Protein AF-A0A1V2M320-F1 (afdb_monomer_lite)

Structure (mmCIF, N/CA/C/O backbone):
data_AF-A0A1V2M320-F1
#
_entry.id   AF-A0A1V2M320-F1
#
loop_
_atom_site.group_PDB
_atom_site.id
_atom_site.type_symbol
_atom_site.label_atom_id
_atom_site.label_alt_id
_atom_site.label_comp_id
_atom_site.label_asym_id
_atom_site.label_entity_id
_atom_site.label_seq_id
_atom_site.pdbx_PDB_ins_code
_atom_site.Cartn_x
_atom_site.Cartn_y
_atom_site.Cartn_z
_atom_site.occupancy
_atom_site.B_iso_or_equiv
_atom_site.auth_seq_id
_atom_site.auth_comp_id
_atom_site.auth_asym_id
_atom_site.auth_atom_id
_atom_site.pdbx_PDB_model_num
ATOM 1 N N . MET A 1 1 ? 10.502 -2.985 -3.417 1.00 68.75 1 MET A N 1
ATOM 2 C CA . MET A 1 1 ? 9.537 -1.967 -3.885 1.00 68.75 1 MET A CA 1
ATOM 3 C C . MET A 1 1 ? 8.087 -2.391 -3.710 1.00 68.75 1 MET A C 1
ATOM 5 O O . MET A 1 1 ? 7.443 -1.852 -2.821 1.00 68.75 1 MET A O 1
ATOM 9 N N . ALA A 1 2 ? 7.581 -3.374 -4.470 1.00 74.75 2 ALA A N 1
ATOM 10 C CA . ALA A 1 2 ? 6.164 -3.773 -4.453 1.00 74.75 2 ALA A CA 1
ATOM 11 C C . ALA A 1 2 ? 5.601 -4.056 -3.043 1.00 74.75 2 ALA A C 1
ATOM 13 O O . ALA A 1 2 ? 4.489 -3.636 -2.728 1.00 74.75 2 ALA A O 1
ATOM 14 N N . GLY A 1 3 ? 6.381 -4.698 -2.166 1.00 77.81 3 GLY A N 1
ATOM 15 C CA . GLY A 1 3 ? 5.982 -4.936 -0.772 1.00 77.81 3 GLY A CA 1
ATOM 16 C C . GLY A 1 3 ? 5.951 -3.680 0.114 1.00 77.81 3 GLY A C 1
ATOM 17 O O . GLY A 1 3 ? 5.073 -3.543 0.966 1.00 77.81 3 GLY A O 1
ATOM 18 N N . CYS A 1 4 ? 6.859 -2.724 -0.113 1.00 79.94 4 CYS A N 1
ATOM 19 C CA . CYS A 1 4 ? 6.878 -1.444 0.603 1.00 79.94 4 CYS A CA 1
ATOM 20 C C . CYS A 1 4 ? 5.707 -0.555 0.162 1.00 79.94 4 CYS A C 1
ATOM 22 O O . CYS A 1 4 ? 5.000 -0.010 1.005 1.00 79.94 4 CYS A O 1
ATOM 24 N N . CYS A 1 5 ? 5.437 -0.477 -1.148 1.00 80.25 5 CYS A N 1
ATOM 25 C CA . CYS A 1 5 ? 4.249 0.195 -1.683 1.00 80.25 5 CYS A CA 1
ATOM 26 C C . CYS A 1 5 ? 2.963 -0.433 -1.131 1.00 80.25 5 CYS A C 1
ATOM 28 O O . CYS A 1 5 ? 2.068 0.285 -0.688 1.00 80.25 5 CYS A O 1
ATOM 30 N N . ALA A 1 6 ? 2.905 -1.768 -1.067 1.00 84.12 6 ALA A N 1
ATOM 31 C CA . ALA A 1 6 ? 1.756 -2.477 -0.524 1.00 84.12 6 ALA A CA 1
ATOM 32 C C . ALA A 1 6 ? 1.497 -2.167 0.953 1.00 84.12 6 ALA A C 1
ATOM 34 O O . ALA A 1 6 ? 0.344 -2.010 1.346 1.00 84.12 6 ALA A O 1
ATOM 35 N N . HIS A 1 7 ? 2.548 -2.017 1.762 1.00 84.88 7 HIS A N 1
ATOM 36 C CA . HIS A 1 7 ? 2.395 -1.600 3.152 1.00 84.88 7 HIS A CA 1
ATOM 37 C C . HIS A 1 7 ? 1.849 -0.178 3.274 1.00 84.88 7 HIS A C 1
ATOM 39 O O . HIS A 1 7 ? 0.895 0.049 4.016 1.00 84.88 7 HIS A O 1
ATOM 45 N N . MET A 1 8 ? 2.424 0.774 2.539 1.00 85.00 8 MET A N 1
ATOM 46 C CA . MET A 1 8 ? 2.023 2.180 2.617 1.00 85.00 8 MET A CA 1
ATOM 47 C C . MET A 1 8 ? 0.590 2.397 2.135 1.00 85.00 8 MET A C 1
ATOM 49 O O . MET A 1 8 ? -0.229 2.974 2.851 1.00 85.00 8 MET A O 1
ATOM 53 N N . VAL A 1 9 ? 0.256 1.863 0.958 1.00 85.94 9 VAL A N 1
ATOM 54 C CA . VAL A 1 9 ? -1.103 1.928 0.411 1.00 85.94 9 VAL A CA 1
ATOM 55 C C . VAL A 1 9 ? -2.068 1.102 1.255 1.00 85.94 9 VAL A C 1
ATOM 57 O O . VAL A 1 9 ? -3.205 1.520 1.478 1.00 85.94 9 VAL A O 1
ATOM 60 N N . GLY A 1 10 ? -1.616 -0.025 1.806 1.00 85.62 10 GLY A N 1
ATOM 61 C CA . GLY A 1 10 ? -2.399 -0.845 2.719 1.00 85.62 10 GLY A CA 1
ATOM 62 C C . GLY A 1 10 ? -2.823 -0.082 3.974 1.00 85.62 10 GLY A C 1
ATOM 63 O O . GLY A 1 10 ? -4.005 -0.075 4.314 1.00 85.62 10 GLY A O 1
ATOM 64 N N . PHE A 1 11 ? -1.900 0.633 4.619 1.00 85.31 11 PHE A N 1
ATOM 65 C CA . PHE A 1 11 ? -2.219 1.499 5.757 1.00 85.31 11 PHE A CA 1
ATOM 66 C C . PHE A 1 11 ? -3.120 2.677 5.361 1.00 85.31 11 PHE A C 1
ATOM 68 O O . PHE A 1 11 ? -4.136 2.923 6.018 1.00 85.31 11 PHE A O 1
ATOM 75 N N . ALA A 1 12 ? -2.803 3.354 4.254 1.00 84.88 12 ALA A N 1
ATOM 76 C CA . ALA A 1 12 ? -3.563 4.499 3.754 1.00 84.88 12 ALA A CA 1
ATOM 77 C C . ALA A 1 12 ? -5.036 4.152 3.473 1.00 84.88 12 ALA A C 1
ATOM 79 O O . ALA A 1 12 ? -5.944 4.913 3.804 1.00 84.88 12 ALA A O 1
ATOM 80 N N . THR A 1 13 ? -5.283 2.973 2.906 1.00 85.88 13 THR A N 1
ATOM 81 C CA . THR A 1 13 ? -6.629 2.488 2.570 1.00 85.88 13 THR A CA 1
ATOM 82 C C . THR A 1 13 ? -7.382 1.964 3.789 1.00 85.88 13 THR A C 1
ATOM 84 O O . THR A 1 13 ? -8.543 2.322 3.983 1.00 85.88 13 THR A O 1
ATOM 87 N N . CYS A 1 14 ? -6.725 1.204 4.673 1.00 85.31 14 CYS A N 1
ATOM 88 C CA . CYS A 1 14 ? -7.329 0.741 5.928 1.00 85.31 14 CYS A CA 1
ATOM 89 C C . CYS A 1 14 ? -7.748 1.903 6.841 1.00 85.31 14 CYS A C 1
ATOM 91 O O . CYS A 1 14 ? -8.769 1.820 7.534 1.00 85.31 14 CYS A O 1
ATOM 93 N N . SER A 1 15 ? -6.973 2.990 6.830 1.00 84.31 15 SER A N 1
ATOM 94 C CA . SER A 1 15 ? -7.213 4.177 7.650 1.00 84.31 15 SER A CA 1
ATOM 95 C C . SER A 1 15 ? -8.142 5.212 6.996 1.00 84.31 15 SER A C 1
ATOM 97 O O . SER A 1 15 ? -8.552 6.166 7.663 1.00 84.31 15 SER A O 1
ATOM 99 N N . TYR A 1 16 ? -8.546 5.016 5.732 1.00 84.25 16 TYR A N 1
ATOM 100 C CA . TYR A 1 16 ? -9.392 5.954 4.980 1.00 84.25 16 TYR A CA 1
ATOM 101 C C . TYR A 1 16 ? -10.738 6.234 5.662 1.00 84.25 16 TYR A C 1
ATOM 103 O O . TYR A 1 16 ? -11.197 7.373 5.681 1.00 84.25 16 TYR A O 1
ATOM 111 N N . ARG A 1 17 ? -11.366 5.230 6.290 1.00 75.69 17 ARG A N 1
ATOM 112 C CA . ARG A 1 17 ? -12.634 5.433 7.023 1.00 75.69 17 ARG A CA 1
ATOM 113 C C . ARG A 1 17 ? -12.509 6.391 8.209 1.00 75.69 17 ARG A C 1
ATOM 115 O O . ARG A 1 17 ? -13.502 6.996 8.597 1.00 75.69 17 ARG A O 1
ATOM 122 N N . GLU A 1 18 ? -11.319 6.513 8.785 1.00 81.75 18 GLU A N 1
ATOM 123 C CA . GLU A 1 18 ? -11.094 7.233 10.042 1.00 81.75 18 GLU A CA 1
ATOM 124 C C . GLU A 1 18 ? -10.427 8.589 9.804 1.00 81.75 18 GLU A C 1
ATOM 126 O O . GLU A 1 18 ? -10.803 9.577 10.427 1.00 81.75 18 GLU A O 1
ATOM 131 N N . ASN A 1 19 ? -9.510 8.655 8.838 1.00 81.25 19 ASN A N 1
ATOM 132 C CA . ASN A 1 19 ? -8.726 9.852 8.525 1.00 81.25 19 ASN A CA 1
ATOM 133 C C . ASN A 1 19 ? -9.087 10.487 7.170 1.00 81.25 19 ASN A C 1
ATOM 135 O O . ASN A 1 19 ? -8.507 11.507 6.791 1.00 81.25 19 ASN A O 1
ATOM 139 N N . LYS A 1 20 ? -10.045 9.897 6.437 1.00 83.31 20 LYS A N 1
ATOM 140 C CA . LYS A 1 20 ? -10.536 10.353 5.125 1.00 83.31 20 LYS A CA 1
ATOM 141 C C . LYS A 1 20 ? -9.385 10.563 4.127 1.00 83.31 20 LYS A C 1
ATOM 143 O O . LYS A 1 20 ? -8.357 9.889 4.191 1.00 83.31 20 LYS A O 1
ATOM 148 N N . LEU A 1 21 ? -9.559 11.494 3.186 1.00 77.25 21 LEU A N 1
ATOM 149 C CA . LEU A 1 21 ? -8.531 11.864 2.208 1.00 77.25 21 LEU A CA 1
ATOM 150 C C . LEU A 1 21 ? -7.225 12.342 2.860 1.00 77.25 21 LEU A C 1
ATOM 152 O O . LEU A 1 21 ? -6.162 12.076 2.308 1.00 77.25 21 LEU A O 1
ATOM 156 N N . GLY A 1 22 ? -7.294 12.983 4.033 1.00 76.31 22 GLY A N 1
ATOM 157 C CA . GLY A 1 22 ? -6.110 13.455 4.754 1.00 76.31 22 GLY A CA 1
ATOM 158 C C . GLY A 1 22 ? -5.163 12.309 5.102 1.00 76.31 22 GLY A C 1
ATOM 159 O O . GLY A 1 22 ? -4.011 12.312 4.687 1.00 76.31 22 GLY A O 1
ATOM 160 N N . GLY A 1 23 ? -5.664 11.263 5.765 1.00 78.25 23 GLY A N 1
ATOM 161 C CA . GLY A 1 23 ? -4.835 10.099 6.098 1.00 78.25 23 GLY A CA 1
ATOM 162 C C . GLY A 1 23 ? -4.364 9.304 4.883 1.00 78.25 23 GLY A C 1
ATOM 163 O O . GLY A 1 23 ? -3.263 8.759 4.917 1.00 78.25 23 GLY A O 1
ATOM 164 N N . LEU A 1 24 ? -5.153 9.274 3.803 1.00 81.38 24 LEU A N 1
ATOM 165 C CA . LEU A 1 24 ? -4.777 8.572 2.576 1.00 81.38 24 LEU A CA 1
ATOM 166 C C . LEU A 1 24 ? -3.583 9.239 1.886 1.00 81.38 24 LEU A C 1
ATOM 168 O O . LEU A 1 24 ? -2.640 8.553 1.501 1.00 81.38 24 LEU A O 1
ATOM 172 N N . VAL A 1 25 ? -3.582 10.571 1.790 1.00 80.56 25 VAL A N 1
ATOM 173 C CA . VAL A 1 25 ? -2.453 11.327 1.229 1.00 80.56 25 VAL A CA 1
ATOM 174 C C . VAL A 1 25 ? -1.252 11.288 2.179 1.00 80.56 25 VAL A C 1
ATOM 176 O O . VAL A 1 25 ? -0.137 11.003 1.743 1.00 80.56 25 VAL A O 1
ATOM 179 N N . SER A 1 26 ? -1.463 11.482 3.484 1.00 81.75 26 SER A N 1
ATOM 180 C CA . SER A 1 26 ? -0.376 11.502 4.471 1.00 81.75 26 SER A CA 1
ATOM 181 C C . SER A 1 26 ? 0.332 10.155 4.636 1.00 81.75 26 SER A C 1
ATOM 183 O O . SER A 1 26 ? 1.543 10.134 4.820 1.00 81.75 26 SER A O 1
ATOM 185 N N . GLN A 1 27 ? -0.376 9.027 4.557 1.00 82.94 27 GLN A N 1
ATOM 186 C CA . GLN A 1 27 ? 0.244 7.699 4.678 1.00 82.94 27 GLN A CA 1
ATOM 187 C C . GLN A 1 27 ? 0.666 7.122 3.328 1.00 82.94 27 GLN A C 1
ATOM 189 O O . GLN A 1 27 ? 1.674 6.425 3.256 1.00 82.94 27 GLN A O 1
ATOM 194 N N . GLY A 1 28 ? -0.100 7.399 2.269 1.00 78.81 28 GLY A N 1
ATOM 195 C CA . GLY A 1 28 ? 0.171 6.892 0.928 1.00 78.81 28 GLY A CA 1
ATOM 196 C C . GLY A 1 28 ? 1.333 7.617 0.254 1.00 78.81 28 GLY A C 1
ATOM 197 O O . GLY A 1 28 ? 2.218 6.959 -0.282 1.00 78.81 28 GLY A O 1
ATOM 198 N N . ILE A 1 29 ? 1.357 8.953 0.305 1.00 82.00 29 ILE A N 1
ATOM 199 C CA . ILE A 1 29 ? 2.428 9.775 -0.289 1.00 82.00 29 ILE A CA 1
ATOM 200 C C . ILE A 1 29 ? 3.451 10.196 0.768 1.00 82.00 29 ILE A C 1
ATOM 202 O O . ILE A 1 29 ? 4.632 10.290 0.458 1.00 82.00 29 ILE A O 1
ATOM 206 N N . GLY A 1 30 ? 3.025 10.456 2.005 1.00 79.56 30 GLY A N 1
ATOM 207 C CA . GLY A 1 30 ? 3.936 10.868 3.075 1.00 79.56 30 GLY A CA 1
ATOM 208 C C . GLY A 1 30 ? 4.743 9.696 3.631 1.00 79.56 30 GLY A C 1
ATOM 209 O O . GLY A 1 30 ? 5.803 9.360 3.112 1.00 79.56 30 GLY A O 1
ATOM 210 N N . THR A 1 31 ? 4.271 9.089 4.720 1.00 80.88 31 THR A N 1
ATOM 211 C CA . THR A 1 31 ? 4.961 7.957 5.353 1.00 80.88 31 THR A CA 1
ATOM 212 C C . THR A 1 31 ? 4.011 7.049 6.128 1.00 80.88 31 THR A C 1
ATOM 214 O O . THR A 1 31 ? 3.119 7.507 6.846 1.00 80.88 31 THR A O 1
ATOM 217 N N . SER A 1 32 ? 4.239 5.735 6.054 1.00 77.44 32 SER A N 1
ATOM 218 C CA . SER A 1 32 ? 3.557 4.751 6.901 1.00 77.44 32 SER A CA 1
ATOM 219 C C . SER A 1 32 ? 4.017 4.803 8.359 1.00 77.44 32 SER A C 1
ATOM 221 O O . SER A 1 32 ? 3.353 4.228 9.220 1.00 77.44 32 SER A O 1
ATOM 223 N N . MET A 1 33 ? 5.107 5.523 8.666 1.00 79.81 33 MET A N 1
ATOM 224 C CA . MET A 1 33 ? 5.544 5.738 10.051 1.00 79.81 33 MET A CA 1
ATOM 225 C C . MET A 1 33 ? 4.473 6.419 10.910 1.00 79.81 33 MET A C 1
ATOM 227 O O . MET A 1 33 ? 4.440 6.194 12.116 1.00 79.81 33 MET A O 1
ATOM 231 N N . LEU A 1 34 ? 3.541 7.161 10.300 1.00 81.38 34 LEU A N 1
ATOM 232 C CA . LEU A 1 34 ? 2.405 7.771 10.999 1.00 81.38 34 LEU A CA 1
ATOM 233 C C . LEU A 1 34 ? 1.522 6.745 11.728 1.00 81.38 34 LEU A C 1
ATOM 235 O O . LEU A 1 34 ? 0.870 7.086 12.708 1.00 81.38 34 LEU A O 1
ATOM 239 N N . GLN A 1 35 ? 1.508 5.486 11.283 1.00 82.31 35 GLN A N 1
ATOM 240 C CA . GLN A 1 35 ? 0.727 4.416 11.911 1.00 82.31 35 GLN A CA 1
ATOM 241 C C . GLN A 1 35 ? 1.512 3.610 12.954 1.00 82.31 35 GLN A C 1
ATOM 243 O O . GLN A 1 35 ? 0.925 2.764 13.624 1.00 82.31 35 GLN A O 1
ATOM 248 N N . VAL A 1 36 ? 2.811 3.867 13.145 1.00 85.94 36 VAL A N 1
ATOM 249 C CA . VAL A 1 36 ? 3.640 3.138 14.124 1.00 85.94 36 VAL A CA 1
ATOM 250 C C . VAL A 1 36 ? 3.115 3.277 15.560 1.00 85.94 36 VAL A C 1
ATOM 252 O O . VAL A 1 36 ? 3.016 2.250 16.230 1.00 85.94 36 VAL A O 1
ATOM 255 N N . PRO A 1 37 ? 2.693 4.464 16.047 1.00 84.31 37 PRO A N 1
ATOM 256 C CA . PRO A 1 37 ? 2.117 4.589 17.389 1.00 84.31 37 PRO A CA 1
ATOM 257 C C . PRO A 1 37 ? 0.863 3.724 17.586 1.00 84.31 37 PRO A C 1
ATOM 259 O O . PRO A 1 37 ? 0.698 3.090 18.628 1.00 84.31 37 PRO A O 1
ATOM 262 N N . ASN A 1 38 ? 0.003 3.643 16.568 1.00 85.06 38 ASN A N 1
ATOM 263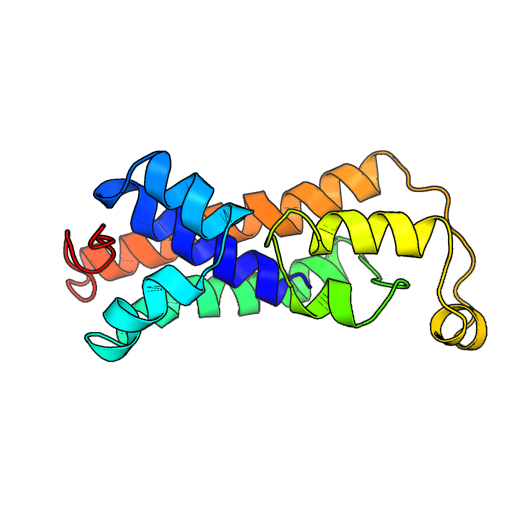 C CA . ASN A 1 38 ? -1.199 2.809 16.595 1.00 85.06 38 ASN A CA 1
ATOM 264 C C . ASN A 1 38 ? -0.853 1.318 16.526 1.00 85.06 38 ASN A C 1
ATOM 266 O O . ASN A 1 38 ? -1.455 0.504 17.224 1.00 85.06 38 ASN A O 1
ATOM 270 N N . LEU A 1 39 ? 0.168 0.963 15.745 1.00 85.88 39 LEU A N 1
ATOM 271 C CA . LEU A 1 39 ? 0.663 -0.403 15.626 1.00 85.88 39 LEU A CA 1
ATOM 272 C C . LEU A 1 39 ? 1.259 -0.923 16.937 1.00 85.88 39 LEU A C 1
ATOM 274 O O . LEU A 1 39 ? 1.017 -2.067 17.307 1.00 85.88 39 LEU A O 1
ATOM 278 N N . LEU A 1 40 ? 1.996 -0.076 17.659 1.00 86.44 40 LEU A N 1
ATOM 279 C CA . LEU A 1 40 ? 2.550 -0.408 18.972 1.00 86.44 40 LEU A CA 1
ATOM 280 C C . LEU A 1 40 ? 1.448 -0.620 20.016 1.00 86.44 40 LEU A C 1
ATOM 282 O O . LEU A 1 40 ? 1.552 -1.528 20.837 1.00 86.44 40 LEU A O 1
ATOM 286 N N . LYS A 1 41 ? 0.372 0.177 19.961 1.00 86.12 41 LYS A N 1
ATOM 287 C CA . LYS A 1 41 ? -0.814 -0.019 20.810 1.00 86.12 41 LYS A CA 1
ATOM 288 C C . LYS A 1 41 ? -1.562 -1.306 20.440 1.00 86.12 41 LYS A C 1
ATOM 290 O O . LYS A 1 41 ? -2.076 -1.993 21.321 1.00 86.12 41 LYS A O 1
ATOM 295 N N . LYS A 1 42 ? -1.647 -1.630 19.144 1.00 87.69 42 LYS A N 1
ATOM 296 C CA . LYS A 1 42 ? -2.415 -2.772 18.640 1.00 87.69 42 LYS A CA 1
ATOM 297 C C . LYS A 1 42 ? -1.741 -3.427 17.417 1.00 87.69 42 LYS A C 1
ATOM 299 O O . LYS A 1 42 ? -2.070 -3.099 16.275 1.00 87.69 42 LYS A O 1
ATOM 304 N N . PRO A 1 43 ? -0.867 -4.431 17.620 1.00 85.56 43 PRO A N 1
ATOM 305 C CA . PRO A 1 43 ? -0.051 -5.009 16.543 1.00 85.56 43 PRO A CA 1
ATOM 306 C C . PRO A 1 43 ? -0.871 -5.742 15.476 1.00 85.56 43 PRO A C 1
ATOM 308 O O . PRO A 1 43 ? -0.417 -5.916 14.347 1.00 85.56 43 PRO A O 1
ATOM 311 N N . ILE A 1 44 ? -2.115 -6.118 15.789 1.00 87.12 44 ILE A N 1
ATOM 312 C CA . ILE A 1 44 ? -3.014 -6.777 14.836 1.00 87.12 44 ILE A CA 1
ATOM 313 C C . ILE A 1 44 ? -3.335 -5.904 13.614 1.00 87.12 44 ILE A C 1
ATOM 315 O O . ILE A 1 44 ? -3.679 -6.426 12.557 1.00 87.12 44 ILE A O 1
ATOM 319 N N . LEU A 1 45 ? -3.169 -4.581 13.731 1.00 84.88 45 LEU A N 1
ATOM 320 C CA . LEU A 1 45 ? -3.351 -3.624 12.640 1.00 84.88 45 LEU A CA 1
ATOM 321 C C . LEU A 1 45 ? -2.313 -3.786 11.517 1.00 84.88 45 LEU A C 1
ATOM 323 O O . LEU A 1 45 ? -2.495 -3.229 10.433 1.00 84.88 45 LEU A O 1
ATOM 327 N N . TRP A 1 46 ? -1.240 -4.549 11.747 1.00 86.38 46 TRP A N 1
ATOM 328 C CA . TRP A 1 46 ? -0.225 -4.839 10.737 1.00 86.38 46 TRP A CA 1
ATOM 329 C C . TRP A 1 46 ? -0.645 -5.949 9.770 1.00 86.38 46 TRP A C 1
ATOM 331 O O . TRP A 1 46 ? -0.123 -6.039 8.662 1.00 86.38 46 TRP A O 1
ATOM 341 N N . LEU A 1 47 ? -1.610 -6.787 10.157 1.00 87.38 47 LEU A N 1
ATOM 342 C CA . LEU A 1 47 ? -1.980 -7.966 9.379 1.00 87.38 47 LEU A CA 1
ATOM 343 C C . LEU A 1 47 ? -2.503 -7.619 7.969 1.00 87.38 47 LEU A C 1
ATOM 345 O O . LEU A 1 47 ? -2.009 -8.220 7.014 1.00 87.38 47 LEU A O 1
ATOM 349 N N . PRO A 1 48 ? -3.421 -6.643 7.777 1.00 86.69 48 PRO A N 1
ATOM 350 C CA . PRO A 1 48 ? -3.893 -6.298 6.435 1.00 86.69 48 PRO A CA 1
ATOM 351 C C . PRO A 1 48 ? -2.781 -5.872 5.457 1.00 86.69 48 PRO A C 1
ATOM 353 O O . PRO A 1 48 ? -2.721 -6.440 4.364 1.00 86.69 48 PRO A O 1
ATOM 356 N N . PRO A 1 49 ? -1.874 -4.930 5.802 1.00 86.88 49 PRO A N 1
ATOM 357 C CA . PRO A 1 49 ? -0.793 -4.541 4.898 1.00 86.88 49 PRO A CA 1
ATOM 358 C C . PRO A 1 49 ? 0.263 -5.641 4.692 1.00 86.88 49 PRO A C 1
ATOM 360 O O . PRO A 1 49 ? 0.812 -5.738 3.595 1.00 86.88 49 PRO A O 1
ATOM 363 N N . VAL A 1 50 ? 0.507 -6.516 5.677 1.00 88.62 50 VAL A N 1
ATOM 364 C CA . VAL A 1 50 ? 1.401 -7.679 5.504 1.00 88.62 50 VAL A CA 1
ATOM 365 C C . VAL A 1 50 ? 0.833 -8.661 4.487 1.00 88.62 50 VAL A C 1
ATOM 367 O O . VAL A 1 50 ? 1.546 -9.084 3.578 1.00 88.62 50 VAL A O 1
ATOM 370 N N . VAL A 1 51 ? -0.456 -8.990 4.595 1.00 87.25 51 VAL A N 1
ATOM 371 C CA . VAL A 1 51 ? -1.132 -9.879 3.640 1.00 87.25 51 VAL A CA 1
ATOM 372 C C . VAL A 1 51 ? -1.142 -9.255 2.243 1.00 87.25 51 VAL A C 1
ATOM 374 O O . VAL A 1 51 ? -0.829 -9.936 1.266 1.00 87.25 51 VAL A O 1
ATOM 377 N N . ALA A 1 52 ? -1.401 -7.946 2.144 1.00 87.25 52 ALA A N 1
ATOM 378 C CA . ALA A 1 52 ? -1.299 -7.219 0.882 1.00 87.25 52 ALA A CA 1
ATOM 379 C C . ALA A 1 52 ? 0.113 -7.303 0.281 1.00 87.25 52 ALA A C 1
ATOM 381 O O . ALA A 1 52 ? 0.251 -7.587 -0.904 1.00 87.25 52 ALA A O 1
ATOM 382 N N . SER A 1 53 ? 1.167 -7.136 1.084 1.00 85.19 53 SER A N 1
ATOM 383 C CA . SER A 1 53 ? 2.558 -7.262 0.629 1.00 85.19 53 SER A CA 1
ATOM 384 C C . SER A 1 53 ? 2.914 -8.682 0.185 1.00 85.19 53 SER A C 1
ATOM 386 O O . SER A 1 53 ? 3.596 -8.851 -0.826 1.00 85.19 53 SER A O 1
ATOM 388 N N . ALA A 1 54 ? 2.455 -9.698 0.918 1.00 87.06 54 ALA A N 1
ATOM 389 C CA . ALA A 1 54 ? 2.716 -11.099 0.603 1.00 87.06 54 ALA A CA 1
ATOM 390 C C . ALA A 1 54 ? 2.079 -11.523 -0.728 1.00 87.06 54 ALA A C 1
ATOM 392 O O . ALA A 1 54 ? 2.666 -12.315 -1.457 1.00 87.06 54 ALA A O 1
ATOM 393 N N . ILE A 1 55 ? 0.912 -10.967 -1.065 1.00 85.00 55 ILE A N 1
ATOM 394 C CA . ILE A 1 55 ? 0.213 -11.226 -2.332 1.00 85.00 55 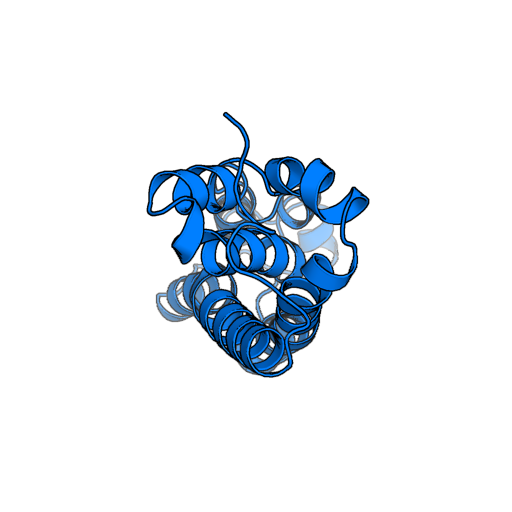ILE A CA 1
ATOM 395 C C . ILE A 1 55 ? 0.783 -10.361 -3.465 1.00 85.00 55 ILE A C 1
ATOM 397 O O . ILE A 1 55 ? 0.971 -10.837 -4.583 1.00 85.00 55 ILE A O 1
ATOM 401 N N . ASN A 1 56 ? 1.104 -9.099 -3.181 1.00 83.50 56 ASN A N 1
ATOM 402 C CA . ASN A 1 56 ? 1.591 -8.167 -4.193 1.00 83.50 56 ASN A CA 1
ATOM 403 C C . ASN A 1 56 ? 3.005 -8.505 -4.690 1.00 83.50 56 ASN A C 1
ATOM 405 O O . ASN A 1 56 ? 3.322 -8.237 -5.843 1.00 83.50 56 ASN A O 1
ATOM 409 N N . GLY A 1 57 ? 3.852 -9.114 -3.852 1.00 80.31 57 GLY A N 1
ATOM 410 C CA . GLY A 1 57 ? 5.199 -9.549 -4.240 1.00 80.31 57 GLY A CA 1
ATOM 411 C C . GLY A 1 57 ? 5.202 -10.515 -5.437 1.00 80.31 57 GLY A C 1
ATOM 412 O O . GLY A 1 57 ? 5.778 -10.173 -6.468 1.00 80.31 57 GLY A O 1
ATOM 413 N N . PRO A 1 58 ? 4.528 -11.677 -5.345 1.00 79.19 58 PRO A N 1
ATOM 414 C CA . PRO A 1 58 ? 4.383 -12.621 -6.453 1.00 79.19 58 PRO A CA 1
ATOM 415 C C . PRO A 1 58 ? 3.672 -12.029 -7.672 1.00 79.19 58 PRO A C 1
ATOM 417 O O . PRO A 1 58 ? 4.049 -12.323 -8.799 1.00 79.19 58 PRO A O 1
ATOM 420 N N . ILE A 1 59 ? 2.664 -11.172 -7.475 1.00 78.44 59 ILE A N 1
ATOM 421 C CA . ILE A 1 59 ? 1.966 -10.520 -8.594 1.00 78.44 59 ILE A CA 1
ATOM 422 C C . ILE A 1 59 ? 2.918 -9.585 -9.354 1.00 78.44 59 ILE A C 1
ATOM 424 O O . ILE A 1 59 ? 2.944 -9.590 -10.583 1.00 78.44 59 ILE A O 1
ATOM 428 N N . ALA A 1 60 ? 3.749 -8.824 -8.644 1.00 74.56 60 ALA A N 1
ATOM 429 C CA . ALA A 1 60 ? 4.720 -7.934 -9.267 1.00 74.56 60 ALA A CA 1
ATOM 430 C C . ALA A 1 60 ? 5.764 -8.693 -10.099 1.00 74.56 60 ALA A C 1
ATOM 432 O O . ALA A 1 60 ? 6.104 -8.262 -11.199 1.00 74.56 60 ALA A O 1
ATOM 433 N N . THR A 1 61 ? 6.268 -9.816 -9.579 1.00 73.00 61 THR A N 1
ATOM 434 C CA . THR A 1 61 ? 7.386 -10.549 -10.189 1.00 73.00 61 THR A CA 1
ATOM 435 C C . THR A 1 61 ? 6.950 -11.590 -11.214 1.00 73.00 61 THR A C 1
ATOM 437 O O . THR A 1 61 ? 7.621 -11.739 -12.228 1.00 73.00 61 THR A O 1
ATOM 440 N N . VAL A 1 62 ? 5.840 -12.299 -10.983 1.00 69.62 62 VAL A N 1
ATOM 441 C CA . VAL A 1 62 ? 5.393 -13.418 -11.832 1.00 69.62 62 VAL A CA 1
ATOM 442 C C . VAL A 1 62 ? 4.405 -12.968 -12.907 1.00 69.62 62 VAL A C 1
ATOM 444 O O . VAL A 1 62 ? 4.488 -13.447 -14.033 1.00 69.62 62 VAL A O 1
ATOM 447 N N . LEU A 1 63 ? 3.479 -12.054 -12.588 1.00 63.75 63 LEU A N 1
ATOM 448 C CA . LEU A 1 63 ? 2.454 -11.600 -13.543 1.00 63.75 63 LEU A CA 1
ATOM 449 C C . LEU A 1 63 ? 2.916 -10.406 -14.380 1.00 63.75 63 LEU A C 1
ATOM 451 O O . LEU A 1 63 ? 2.644 -10.370 -15.574 1.00 63.75 63 LEU A O 1
ATOM 455 N N . PHE A 1 64 ? 3.603 -9.442 -13.762 1.00 64.38 64 PHE A N 1
ATOM 456 C CA . PHE A 1 64 ? 4.040 -8.220 -14.448 1.00 64.38 64 PHE A CA 1
ATOM 457 C C . PHE A 1 64 ? 5.538 -8.170 -14.758 1.00 64.38 64 PHE A C 1
ATOM 459 O O . PHE A 1 64 ? 5.963 -7.273 -15.475 1.00 64.38 64 PHE A O 1
ATOM 466 N N . GLY A 1 65 ? 6.345 -9.102 -14.236 1.00 61.94 65 GLY A N 1
ATOM 467 C CA . GLY A 1 65 ? 7.784 -9.146 -14.517 1.00 61.94 65 GLY A CA 1
ATOM 468 C C . GLY A 1 65 ? 8.534 -7.859 -14.154 1.00 61.94 65 GLY A C 1
ATOM 469 O O . GLY A 1 65 ? 9.578 -7.583 -14.740 1.00 61.94 65 GLY A O 1
ATOM 470 N N . LEU A 1 66 ? 8.013 -7.057 -13.215 1.00 64.56 66 LEU A N 1
ATOM 471 C CA . LEU A 1 66 ? 8.563 -5.742 -12.889 1.00 64.56 66 LEU A CA 1
ATOM 472 C C . LEU A 1 66 ? 9.945 -5.900 -12.254 1.00 64.56 66 LEU A C 1
ATOM 474 O O . LEU A 1 66 ? 10.076 -6.329 -11.103 1.00 64.56 66 LEU A O 1
ATOM 478 N N . LYS A 1 67 ? 10.978 -5.508 -12.999 1.00 59.88 67 LYS A N 1
ATOM 479 C CA . LYS A 1 67 ? 12.353 -5.441 -12.508 1.00 59.88 67 LYS A CA 1
ATOM 480 C C . LYS A 1 67 ? 12.705 -4.018 -12.120 1.00 59.88 67 LYS A C 1
ATOM 482 O O . LYS A 1 67 ? 12.483 -3.072 -12.874 1.00 59.88 67 LYS A O 1
ATOM 487 N N . MET A 1 68 ? 13.254 -3.877 -10.920 1.00 59.84 68 MET A N 1
ATOM 488 C CA . MET A 1 68 ? 13.752 -2.604 -10.425 1.00 59.84 68 MET A CA 1
ATOM 489 C C . MET A 1 68 ? 15.259 -2.545 -10.654 1.00 59.84 68 MET A C 1
ATOM 491 O O . MET A 1 68 ? 16.032 -3.007 -9.821 1.00 59.84 68 MET A O 1
ATOM 495 N N . ASN A 1 69 ? 15.643 -1.988 -11.802 1.00 57.94 69 ASN A N 1
ATOM 496 C CA . ASN A 1 69 ? 17.034 -1.890 -12.267 1.00 57.94 69 ASN A CA 1
ATOM 497 C C . ASN A 1 69 ? 17.723 -0.569 -11.857 1.00 57.94 69 ASN A C 1
ATOM 499 O O . ASN A 1 69 ? 18.891 -0.324 -12.175 1.00 57.94 69 ASN A O 1
ATOM 503 N N . GLY A 1 70 ? 16.984 0.290 -11.150 1.00 58.03 70 GLY A N 1
ATOM 504 C CA . GLY A 1 70 ? 17.454 1.560 -10.603 1.00 58.03 70 GLY A CA 1
ATOM 505 C C . GLY A 1 70 ? 18.094 1.414 -9.223 1.00 58.03 70 GLY A C 1
ATOM 506 O O . GLY A 1 70 ? 18.404 0.319 -8.757 1.00 58.03 70 GLY A O 1
ATOM 507 N N . GLU A 1 71 ? 18.281 2.541 -8.546 1.00 62.22 71 GLU A N 1
ATOM 508 C CA . GLU A 1 71 ? 19.025 2.589 -7.291 1.00 62.22 71 GLU A CA 1
ATOM 509 C C . GLU A 1 71 ? 18.314 1.836 -6.142 1.00 62.22 71 GLU A C 1
ATOM 511 O O . GLU A 1 71 ? 17.097 1.994 -5.968 1.00 62.22 71 GLU A O 1
ATOM 516 N N . PRO A 1 72 ? 19.036 1.053 -5.308 1.00 63.84 72 PRO A N 1
ATOM 517 C CA . PRO A 1 72 ? 18.438 0.236 -4.244 1.00 63.84 72 PRO A CA 1
ATOM 518 C C . PRO A 1 72 ? 17.566 1.032 -3.266 1.00 63.84 72 PRO A C 1
ATOM 520 O O . PRO A 1 72 ? 16.557 0.525 -2.771 1.00 63.84 72 PRO A O 1
ATOM 523 N N . ILE A 1 73 ? 17.922 2.302 -3.037 1.00 59.44 73 ILE A N 1
ATOM 524 C CA . ILE A 1 73 ? 17.175 3.252 -2.204 1.00 59.44 73 ILE A CA 1
ATOM 525 C C . ILE A 1 73 ? 15.721 3.391 -2.663 1.00 59.44 73 ILE A C 1
ATOM 527 O O . ILE A 1 73 ? 14.802 3.377 -1.842 1.00 59.44 73 ILE A O 1
ATOM 531 N N . SER A 1 74 ? 15.481 3.420 -3.972 1.00 63.97 74 SER A N 1
ATOM 532 C CA . SER A 1 74 ? 14.131 3.572 -4.511 1.00 63.97 74 SER A CA 1
ATOM 533 C C . SER A 1 74 ? 13.268 2.332 -4.257 1.00 63.97 74 SER A C 1
ATOM 535 O O . SER A 1 74 ? 12.051 2.427 -4.116 1.00 63.97 74 SER A O 1
ATOM 537 N N . SER A 1 75 ? 13.876 1.151 -4.108 1.00 66.25 75 SER A N 1
ATOM 538 C CA . SER A 1 75 ? 13.136 -0.074 -3.793 1.00 66.25 75 SER A CA 1
ATOM 539 C C . SER A 1 75 ? 12.652 -0.122 -2.337 1.00 66.25 75 SER A C 1
ATOM 541 O O . SER A 1 75 ? 11.637 -0.772 -2.059 1.00 66.25 75 SER A O 1
ATOM 543 N N . GLY A 1 76 ? 13.341 0.571 -1.423 1.00 67.50 76 GLY A N 1
ATOM 544 C CA . GLY A 1 76 ? 13.033 0.598 0.010 1.00 67.50 76 GLY A CA 1
ATOM 545 C C . GLY A 1 76 ? 12.020 1.668 0.431 1.00 67.50 76 GLY A C 1
ATOM 546 O O . GLY A 1 76 ? 11.293 1.460 1.399 1.00 67.50 76 GLY A O 1
ATOM 547 N N . MET A 1 77 ? 11.919 2.772 -0.317 1.00 74.88 77 MET A N 1
ATOM 548 C CA . MET A 1 77 ? 11.090 3.933 0.050 1.00 74.88 77 MET A CA 1
ATOM 549 C C . MET A 1 77 ? 9.584 3.753 -0.211 1.00 74.88 77 MET A C 1
ATOM 551 O O . MET A 1 77 ? 8.768 4.507 0.315 1.00 74.88 77 MET A O 1
ATOM 555 N N . GLY A 1 78 ? 9.175 2.753 -0.998 1.00 76.75 78 GLY A N 1
ATOM 556 C CA . GLY A 1 78 ? 7.757 2.518 -1.291 1.00 76.75 78 GLY A CA 1
ATOM 557 C C . GLY A 1 78 ? 7.121 3.668 -2.085 1.00 76.75 78 GLY A C 1
ATOM 558 O O . GLY A 1 78 ? 7.702 4.155 -3.051 1.00 76.75 78 GLY A O 1
ATOM 559 N N . THR A 1 79 ? 5.915 4.100 -1.705 1.00 76.81 79 THR A N 1
ATOM 560 C CA . THR A 1 79 ? 5.220 5.248 -2.322 1.00 76.81 79 THR A CA 1
ATOM 561 C C . THR A 1 79 ? 5.554 6.597 -1.667 1.00 76.81 79 THR A C 1
ATOM 563 O O . THR A 1 79 ? 5.029 7.613 -2.126 1.00 76.81 79 THR A O 1
ATOM 566 N N . CYS A 1 80 ? 6.449 6.636 -0.660 1.00 74.69 80 CYS A N 1
ATOM 567 C CA . CYS A 1 80 ? 6.942 7.879 -0.042 1.00 74.69 80 CYS A CA 1
ATOM 568 C C . CYS A 1 80 ? 7.419 8.848 -1.127 1.00 74.69 80 CYS A C 1
ATOM 570 O O . CYS A 1 80 ? 8.339 8.513 -1.873 1.00 74.69 80 CYS A O 1
ATOM 572 N N . GLY A 1 81 ? 6.808 10.026 -1.235 1.00 74.19 81 GLY A N 1
ATOM 573 C CA . GLY A 1 81 ? 7.175 11.062 -2.202 1.00 74.19 81 GLY A CA 1
ATOM 574 C C . GLY A 1 81 ? 7.201 10.594 -3.660 1.00 74.19 81 GLY A C 1
ATOM 575 O O . GLY A 1 81 ? 7.886 11.209 -4.468 1.00 74.19 81 GLY A O 1
ATOM 576 N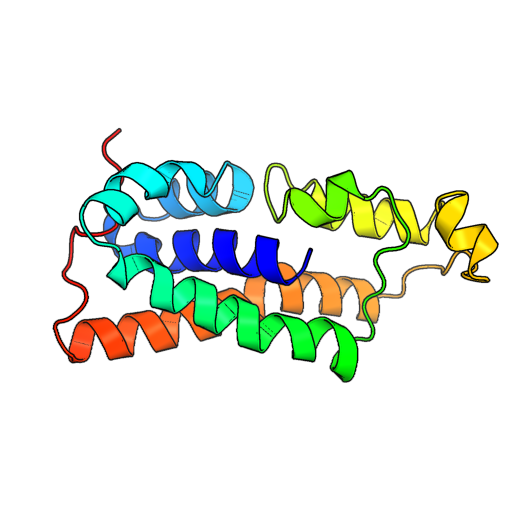 N . LEU A 1 82 ? 6.520 9.487 -3.989 1.00 78.69 82 LEU A N 1
ATOM 577 C CA . LEU A 1 82 ? 6.609 8.801 -5.286 1.00 78.69 82 LEU A CA 1
ATOM 578 C C . LEU A 1 82 ? 8.027 8.317 -5.653 1.00 78.69 82 LEU A C 1
ATOM 580 O O . LEU A 1 82 ? 8.271 7.950 -6.801 1.00 78.69 82 LEU A O 1
ATOM 584 N N . VAL A 1 83 ? 8.943 8.239 -4.682 1.00 74.62 83 VAL A N 1
ATOM 585 C CA . VAL A 1 83 ? 10.352 7.871 -4.892 1.00 74.62 83 VAL A CA 1
ATOM 586 C C . VAL A 1 83 ? 10.486 6.458 -5.460 1.00 74.62 83 VAL A C 1
ATOM 588 O O . VAL A 1 83 ? 11.287 6.240 -6.362 1.00 74.62 83 VAL A O 1
ATOM 591 N N . GLY A 1 84 ? 9.670 5.501 -5.004 1.00 74.62 84 GLY A N 1
ATOM 592 C CA . GLY A 1 84 ? 9.672 4.150 -5.566 1.00 74.62 84 GLY A CA 1
ATOM 593 C C . GLY A 1 84 ? 9.291 4.124 -7.047 1.00 74.62 84 GLY A C 1
ATOM 594 O O . GLY A 1 84 ? 10.108 3.681 -7.854 1.00 74.62 84 GLY A O 1
ATOM 595 N N . PRO A 1 85 ? 8.087 4.596 -7.431 1.00 74.75 85 PRO A N 1
ATOM 596 C CA . PRO A 1 85 ? 7.671 4.687 -8.830 1.00 74.75 85 PRO A CA 1
ATOM 597 C C . PRO A 1 85 ? 8.674 5.437 -9.713 1.00 74.75 85 PRO A C 1
ATOM 599 O O . PRO A 1 85 ? 9.046 4.936 -10.770 1.00 74.75 85 PRO A O 1
ATOM 602 N N . ILE A 1 86 ? 9.160 6.597 -9.257 1.00 77.69 86 ILE A N 1
ATOM 603 C CA . ILE A 1 86 ? 10.140 7.406 -9.993 1.00 77.69 86 ILE A CA 1
ATOM 604 C C . ILE A 1 86 ? 11.450 6.638 -10.175 1.00 77.69 86 ILE A C 1
ATOM 606 O O . ILE A 1 86 ? 12.005 6.641 -11.268 1.00 77.69 86 ILE A O 1
ATOM 610 N N . GLY A 1 87 ? 11.925 5.927 -9.152 1.00 72.00 87 GLY A N 1
ATOM 611 C CA . GLY A 1 87 ? 13.150 5.141 -9.247 1.00 72.00 87 GLY A CA 1
ATOM 612 C C . GLY A 1 87 ? 13.049 3.915 -10.154 1.00 72.00 87 GLY A C 1
ATOM 613 O O . GLY A 1 87 ? 14.058 3.509 -10.726 1.00 72.00 87 GLY A O 1
ATOM 614 N N . VAL A 1 88 ? 11.855 3.334 -10.332 1.00 72.19 88 VAL A N 1
ATOM 615 C CA . VAL A 1 88 ? 11.635 2.288 -11.349 1.00 72.19 88 VAL A CA 1
ATOM 616 C C . VAL A 1 88 ? 11.750 2.886 -12.745 1.00 72.19 88 VAL A C 1
ATOM 618 O O . VAL A 1 88 ? 12.481 2.353 -13.572 1.00 72.19 88 VAL A O 1
ATOM 621 N N . LEU A 1 89 ? 11.091 4.023 -12.984 1.00 72.44 89 LEU A N 1
ATOM 622 C CA . LEU A 1 89 ? 11.153 4.717 -14.271 1.00 72.44 89 LEU A CA 1
ATOM 623 C C . LEU A 1 89 ? 12.577 5.163 -14.607 1.00 72.44 89 LEU A C 1
ATOM 625 O O . LEU A 1 89 ? 13.045 4.931 -15.718 1.00 72.44 89 LEU A O 1
ATOM 629 N N . ALA A 1 90 ? 13.279 5.744 -13.633 1.00 69.44 90 ALA A N 1
ATOM 630 C CA . ALA A 1 90 ? 14.679 6.116 -13.776 1.00 69.44 90 ALA A CA 1
ATOM 631 C C . ALA A 1 90 ? 15.550 4.889 -14.074 1.00 69.44 90 ALA A C 1
ATOM 633 O O . ALA A 1 90 ? 16.362 4.942 -14.984 1.00 69.44 90 ALA A O 1
ATOM 634 N N . GLY A 1 91 ? 15.328 3.765 -13.386 1.00 66.75 91 GLY A N 1
ATOM 635 C CA . GLY A 1 91 ? 16.070 2.523 -13.612 1.00 66.75 91 GLY A CA 1
ATOM 636 C C . GLY A 1 91 ? 15.795 1.820 -14.943 1.00 66.75 91 GLY A C 1
ATOM 637 O O . GLY A 1 91 ? 16.617 1.020 -15.380 1.00 66.75 91 GLY A O 1
ATOM 638 N N . TRP A 1 92 ? 14.654 2.080 -15.585 1.00 69.00 92 TRP A N 1
ATOM 639 C CA . TRP A 1 92 ? 14.361 1.581 -16.933 1.00 69.00 92 TRP A CA 1
ATOM 640 C C . TRP A 1 92 ? 15.035 2.420 -18.021 1.00 69.00 92 TRP A C 1
ATOM 642 O O . TRP A 1 92 ? 15.496 1.865 -19.017 1.00 69.00 92 TRP A O 1
ATOM 652 N N . ILE A 1 93 ? 15.120 3.737 -17.807 1.00 67.88 93 ILE A N 1
ATOM 653 C CA . ILE A 1 93 ? 15.736 4.692 -18.738 1.00 67.88 93 ILE A CA 1
ATOM 654 C C . ILE A 1 93 ? 17.266 4.684 -18.607 1.00 67.88 93 ILE A C 1
ATOM 656 O O . ILE A 1 93 ? 17.962 4.699 -19.620 1.00 67.88 93 ILE A O 1
ATOM 660 N N . ASP A 1 94 ? 17.777 4.642 -17.377 1.00 65.56 94 ASP A N 1
ATOM 661 C CA . ASP A 1 94 ? 19.202 4.652 -17.046 1.00 65.56 94 ASP A CA 1
ATOM 662 C C . ASP A 1 94 ? 19.505 3.555 -16.002 1.00 65.56 94 ASP A C 1
ATOM 664 O O . ASP A 1 94 ? 19.433 3.783 -14.786 1.00 65.56 94 ASP A O 1
ATOM 668 N N . PRO A 1 95 ? 19.751 2.308 -16.450 1.00 61.22 95 PRO A N 1
ATOM 669 C CA . PRO A 1 95 ? 20.023 1.199 -15.549 1.00 61.22 95 PRO A CA 1
ATOM 670 C C . PRO A 1 95 ? 21.334 1.435 -14.797 1.00 61.22 95 PRO A C 1
ATOM 672 O O . PRO A 1 95 ? 22.367 1.757 -15.387 1.00 61.22 95 PRO A O 1
ATOM 675 N N . SER A 1 96 ? 21.303 1.218 -13.481 1.00 62.28 96 SER A N 1
ATOM 676 C CA . SER A 1 96 ? 22.482 1.362 -12.620 1.00 62.28 96 SER A CA 1
ATOM 677 C C . SER A 1 96 ? 23.636 0.448 -13.067 1.00 62.28 96 SER A C 1
ATOM 679 O O . SER A 1 96 ? 23.408 -0.602 -13.670 1.00 62.28 96 SER A O 1
ATOM 681 N N . GLN A 1 97 ? 24.888 0.798 -12.734 1.00 57.84 97 GLN A N 1
ATOM 682 C CA . GLN A 1 97 ? 26.072 -0.007 -13.105 1.00 57.84 97 GLN A CA 1
ATOM 683 C C . GLN A 1 97 ? 25.943 -1.483 -12.683 1.00 57.84 97 GLN A C 1
ATOM 685 O O . GLN A 1 97 ? 26.395 -2.384 -13.388 1.00 57.84 97 GLN A O 1
ATOM 690 N N . THR A 1 98 ? 25.262 -1.743 -11.565 1.00 57.91 98 THR A N 1
ATOM 691 C CA . THR A 1 98 ? 24.967 -3.087 -11.056 1.00 57.91 98 THR A CA 1
ATOM 692 C C . THR A 1 98 ? 23.969 -3.848 -11.936 1.00 57.91 98 THR A C 1
ATOM 694 O O . THR A 1 98 ? 24.113 -5.054 -12.114 1.00 57.91 98 THR A O 1
ATOM 697 N N . ALA A 1 99 ? 22.976 -3.163 -12.511 1.00 57.03 99 ALA A N 1
ATOM 698 C CA . ALA A 1 99 ? 22.000 -3.753 -13.429 1.00 57.03 99 ALA A CA 1
ATOM 699 C C . ALA A 1 99 ? 22.606 -4.014 -14.820 1.00 57.03 99 ALA A C 1
ATOM 701 O O . ALA A 1 99 ? 22.366 -5.071 -15.403 1.00 57.03 99 ALA A O 1
ATOM 702 N N . GLN A 1 100 ? 23.478 -3.122 -15.302 1.00 58.25 100 GLN A N 1
ATOM 703 C CA . GLN A 1 100 ? 24.235 -3.342 -16.541 1.00 58.25 100 GLN A CA 1
ATOM 704 C C . GLN A 1 100 ? 25.178 -4.553 -16.425 1.00 58.25 100 GLN A C 1
ATOM 706 O O . GLN A 1 100 ? 25.287 -5.346 -17.358 1.00 58.25 100 GLN A O 1
ATOM 711 N N . ALA A 1 101 ? 25.797 -4.762 -15.255 1.00 57.03 101 ALA A N 1
ATOM 712 C CA . ALA A 1 101 ? 26.617 -5.945 -14.974 1.00 57.03 101 ALA A CA 1
ATOM 713 C C . ALA A 1 101 ? 25.813 -7.263 -14.920 1.00 57.03 101 ALA A C 1
ATOM 715 O O . ALA A 1 101 ? 26.372 -8.334 -15.146 1.00 57.03 101 ALA A O 1
ATOM 716 N N . LEU A 1 102 ? 24.504 -7.191 -14.653 1.00 58.09 102 LEU A N 1
ATOM 717 C CA . LEU A 1 102 ? 23.568 -8.324 -14.686 1.00 58.09 102 LEU A CA 1
ATOM 718 C C . LEU A 1 102 ? 22.980 -8.579 -16.089 1.00 58.09 102 LEU A C 1
ATOM 720 O O . LEU A 1 102 ? 22.168 -9.488 -16.250 1.00 58.09 102 LEU A O 1
ATOM 724 N N . GLY A 1 103 ? 23.399 -7.812 -17.104 1.00 55.00 103 GLY A N 1
ATOM 725 C CA . GLY A 1 103 ? 22.933 -7.951 -18.486 1.00 55.00 103 GLY A CA 1
ATOM 726 C C . GLY A 1 103 ? 21.569 -7.310 -18.762 1.00 55.00 103 GLY A C 1
ATOM 727 O O . GLY A 1 103 ? 20.980 -7.569 -19.810 1.00 55.00 103 GLY A O 1
ATOM 728 N N . GLU A 1 104 ? 21.055 -6.483 -17.847 1.00 56.16 104 GLU A N 1
ATOM 729 C CA . GLU A 1 104 ? 19.819 -5.726 -18.059 1.00 56.16 104 GLU A CA 1
ATOM 730 C C . GLU A 1 104 ? 20.110 -4.513 -18.953 1.00 56.16 104 GLU A C 1
ATOM 732 O O . GLU A 1 104 ? 20.920 -3.644 -18.621 1.00 56.16 104 GLU A O 1
ATOM 737 N N . VAL A 1 105 ? 19.447 -4.461 -20.106 1.00 55.16 105 VAL A N 1
ATOM 738 C CA . VAL A 1 105 ?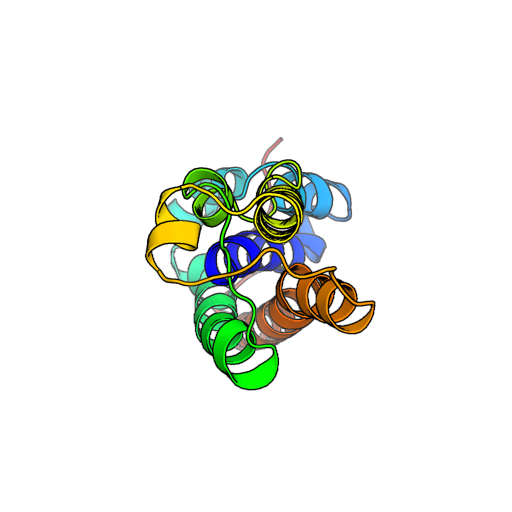 19.554 -3.364 -21.076 1.00 55.16 105 VAL A CA 1
ATOM 739 C C . VAL A 1 105 ? 18.488 -2.315 -20.756 1.00 55.16 105 VAL A C 1
ATOM 741 O O . VAL A 1 105 ? 17.419 -2.669 -20.264 1.00 55.16 105 VAL A O 1
ATOM 744 N N . ALA A 1 106 ? 18.753 -1.037 -21.040 1.00 56.28 106 ALA A N 1
ATOM 745 C CA . ALA A 1 106 ? 17.739 0.013 -20.951 1.00 56.28 106 ALA A CA 1
ATOM 746 C C . ALA A 1 106 ? 16.522 -0.368 -21.813 1.00 56.28 106 ALA A C 1
ATOM 748 O O . ALA A 1 106 ? 16.640 -0.555 -23.027 1.00 56.28 106 ALA A O 1
ATOM 749 N N . ILE A 1 107 ? 15.360 -0.518 -21.179 1.00 58.09 107 ILE A N 1
ATOM 750 C CA . ILE A 1 107 ? 14.109 -0.859 -21.858 1.00 58.09 107 ILE A CA 1
ATOM 751 C C . ILE A 1 107 ? 13.332 0.439 -22.022 1.00 58.09 107 ILE A C 1
ATOM 753 O O . ILE A 1 107 ? 13.151 1.179 -21.057 1.00 58.09 107 ILE A O 1
ATOM 757 N N . GLN A 1 108 ? 12.845 0.719 -23.231 1.00 56.59 108 GLN A N 1
ATOM 758 C CA . GLN A 1 108 ? 11.863 1.783 -23.408 1.00 56.59 108 GLN A CA 1
ATOM 759 C C . GLN A 1 108 ? 10.557 1.338 -22.743 1.00 56.59 108 GLN A C 1
ATOM 761 O O . GLN A 1 108 ? 9.962 0.360 -23.200 1.00 56.59 108 GLN A O 1
ATOM 766 N N . PRO A 1 109 ? 10.113 2.011 -21.669 1.00 62.59 109 PRO A N 1
ATOM 767 C CA . PRO A 1 109 ? 8.934 1.575 -20.944 1.00 62.59 109 PRO A CA 1
ATOM 768 C C . PRO A 1 109 ? 7.705 1.679 -21.843 1.00 62.59 109 PRO A C 1
ATOM 770 O O . PRO A 1 109 ? 7.403 2.738 -22.398 1.00 62.59 109 PRO A O 1
ATOM 773 N N . THR A 1 110 ? 6.995 0.566 -22.003 1.00 67.62 110 THR A N 1
ATOM 774 C CA . THR A 1 110 ? 5.752 0.522 -22.774 1.00 67.62 110 THR A CA 1
ATOM 775 C C . THR A 1 110 ? 4.562 0.894 -21.894 1.00 67.62 110 THR A C 1
ATOM 777 O O . THR A 1 110 ? 4.631 0.855 -20.665 1.00 67.62 110 THR A O 1
ATOM 780 N N . LEU A 1 111 ? 3.422 1.247 -22.503 1.00 68.25 111 LEU A N 1
ATOM 781 C CA . LEU A 1 111 ? 2.199 1.599 -21.761 1.00 68.25 111 LEU A CA 1
ATOM 782 C C . LEU A 1 111 ? 1.778 0.508 -20.752 1.00 68.25 111 LEU A C 1
ATOM 784 O O . LEU A 1 111 ? 1.216 0.818 -19.705 1.00 68.25 111 LEU A O 1
ATOM 788 N N . ILE A 1 112 ? 2.066 -0.758 -21.063 1.00 70.69 112 ILE A N 1
ATOM 789 C CA . ILE A 1 112 ? 1.746 -1.922 -20.228 1.00 70.69 112 ILE A CA 1
ATOM 790 C C . ILE A 1 112 ? 2.568 -1.909 -18.931 1.00 70.69 112 ILE A C 1
ATOM 792 O O . ILE A 1 112 ? 2.026 -2.222 -17.872 1.00 70.69 112 ILE A O 1
ATOM 796 N N . ASP A 1 113 ? 3.824 -1.464 -18.983 1.00 69.62 113 ASP A N 1
ATOM 797 C CA . ASP A 1 113 ? 4.716 -1.385 -17.821 1.00 69.62 113 ASP A CA 1
ATOM 798 C C . ASP A 1 113 ? 4.269 -0.291 -16.843 1.00 69.62 113 ASP A C 1
ATOM 800 O O . ASP A 1 113 ? 4.229 -0.504 -15.630 1.00 69.62 113 ASP A O 1
ATOM 804 N N . TYR A 1 114 ? 3.834 0.862 -17.365 1.00 71.81 114 TYR A N 1
ATOM 805 C CA . TYR A 1 114 ? 3.236 1.931 -16.557 1.00 71.81 114 TYR A CA 1
ATOM 806 C C . TYR A 1 114 ? 1.928 1.485 -15.893 1.00 71.81 114 TYR A C 1
ATOM 808 O O . TYR A 1 114 ? 1.707 1.753 -14.709 1.00 71.81 114 TYR A O 1
ATOM 816 N N . ILE A 1 115 ? 1.065 0.783 -16.634 1.00 76.06 115 ILE A N 1
ATOM 817 C CA . ILE A 1 115 ? -0.187 0.239 -16.093 1.00 76.06 115 ILE A CA 1
ATOM 818 C C . ILE A 1 115 ? 0.113 -0.812 -15.017 1.00 76.06 115 ILE A C 1
ATOM 820 O O . ILE A 1 115 ? -0.5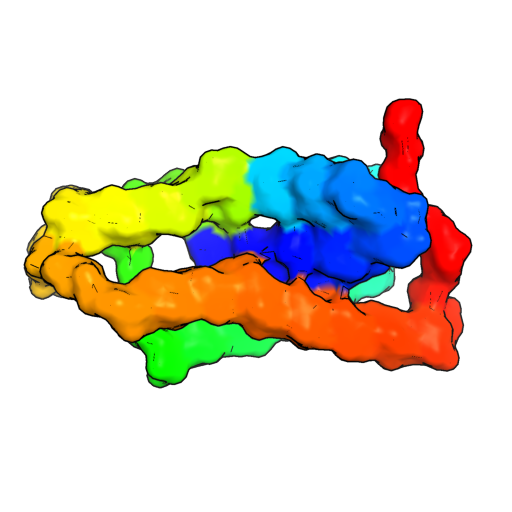00 -0.781 -13.949 1.00 76.06 115 ILE A O 1
ATOM 824 N N . GLY A 1 116 ? 1.086 -1.695 -15.255 1.00 76.88 116 GLY A N 1
ATOM 825 C CA . GLY A 1 116 ? 1.546 -2.687 -14.286 1.00 76.88 116 GLY A CA 1
ATOM 826 C C . GLY A 1 116 ? 2.095 -2.049 -13.013 1.00 76.88 116 GLY A C 1
ATOM 827 O O . GLY A 1 116 ? 1.718 -2.448 -11.913 1.00 76.88 116 GLY A O 1
ATOM 828 N N . LEU A 1 117 ? 2.905 -0.995 -13.145 1.00 78.62 117 LEU A N 1
ATOM 829 C CA . LEU A 1 117 ? 3.450 -0.236 -12.020 1.00 78.62 117 LEU A CA 1
ATOM 830 C C . LEU A 1 117 ? 2.336 0.347 -11.144 1.00 78.62 117 LEU A C 1
ATOM 832 O O . LEU A 1 117 ? 2.361 0.177 -9.926 1.00 78.62 117 LEU A O 1
ATOM 836 N N . VAL A 1 118 ? 1.341 1.006 -11.744 1.00 81.50 118 VAL A N 1
ATOM 837 C CA . VAL A 1 118 ? 0.209 1.591 -11.005 1.00 81.50 118 VAL A CA 1
ATOM 838 C C . VAL A 1 118 ? -0.657 0.500 -10.373 1.00 81.50 118 VAL A C 1
ATOM 840 O O . VAL A 1 118 ? -1.058 0.625 -9.211 1.00 81.50 118 VAL A O 1
ATOM 843 N N . MET A 1 119 ? -0.906 -0.595 -11.097 1.00 80.06 119 MET A N 1
ATOM 844 C CA . MET A 1 119 ? -1.669 -1.733 -10.584 1.00 80.06 119 MET A CA 1
ATOM 845 C C . MET A 1 119 ? -1.007 -2.345 -9.353 1.00 80.06 119 MET A C 1
ATOM 847 O O . MET A 1 119 ? -1.662 -2.529 -8.331 1.00 80.06 119 MET A O 1
ATOM 851 N N . VAL A 1 120 ? 0.296 -2.600 -9.420 1.00 81.94 120 VAL A N 1
ATOM 852 C CA . VAL A 1 120 ? 1.061 -3.226 -8.339 1.00 81.94 120 VAL A CA 1
ATOM 853 C C . VAL A 1 120 ? 1.319 -2.250 -7.190 1.00 81.94 120 VAL A C 1
ATOM 855 O O . VAL A 1 120 ? 1.310 -2.648 -6.029 1.00 81.94 120 VAL A O 1
ATOM 858 N N . CYS A 1 121 ? 1.544 -0.965 -7.461 1.00 80.12 121 CYS A N 1
ATOM 859 C CA . CYS A 1 121 ? 1.850 -0.008 -6.396 1.00 80.12 121 CYS A CA 1
ATOM 860 C C . CYS A 1 121 ? 0.609 0.450 -5.635 1.00 80.12 121 CYS A C 1
ATOM 862 O O . CYS A 1 121 ? 0.722 0.715 -4.441 1.00 80.12 121 CYS A O 1
ATOM 864 N N . VAL A 1 122 ? -0.544 0.561 -6.303 1.00 82.25 122 VAL A N 1
ATOM 865 C CA . VAL A 1 122 ? -1.739 1.196 -5.732 1.00 82.25 122 VAL A CA 1
ATOM 866 C C . VAL A 1 122 ? -2.945 0.266 -5.752 1.00 82.25 122 VAL A C 1
ATOM 868 O O . VAL A 1 122 ? -3.521 0.008 -4.702 1.00 82.25 122 VAL A O 1
ATOM 871 N N . VAL A 1 123 ? -3.339 -0.254 -6.915 1.00 85.06 123 VAL A N 1
ATOM 872 C CA . VAL A 1 123 ? -4.661 -0.887 -7.075 1.00 85.06 123 VAL A CA 1
ATOM 873 C C . VAL A 1 123 ? -4.756 -2.235 -6.359 1.00 85.06 123 VAL A C 1
ATOM 875 O O . VAL A 1 123 ? -5.631 -2.431 -5.519 1.00 85.06 123 VAL A O 1
ATOM 878 N N . VAL A 1 124 ? -3.841 -3.157 -6.657 1.00 85.56 124 VAL A N 1
ATOM 879 C CA . VAL A 1 124 ? -3.782 -4.494 -6.051 1.00 85.56 124 VAL A CA 1
ATOM 880 C C . VAL A 1 124 ? -3.656 -4.407 -4.529 1.00 85.56 124 VAL A C 1
ATOM 882 O O . VAL A 1 124 ? -4.512 -4.970 -3.840 1.00 85.56 124 VAL A O 1
ATOM 885 N N . PRO A 1 125 ? -2.667 -3.688 -3.963 1.00 85.12 125 PRO A N 1
ATOM 886 C CA . PRO A 1 125 ? -2.547 -3.612 -2.517 1.00 85.12 125 PRO A CA 1
ATOM 887 C C . PRO A 1 125 ? -3.731 -2.909 -1.858 1.00 85.12 125 PRO A C 1
ATOM 889 O O . PRO A 1 125 ? -4.121 -3.354 -0.787 1.00 85.12 125 PRO A O 1
ATOM 892 N N . ALA A 1 126 ? -4.334 -1.889 -2.486 1.00 86.94 126 ALA A N 1
ATOM 893 C CA . ALA A 1 126 ? -5.524 -1.221 -1.957 1.00 86.94 126 ALA A CA 1
ATOM 894 C C . ALA A 1 126 ? -6.728 -2.159 -1.850 1.00 86.94 126 ALA A C 1
ATOM 896 O O . ALA A 1 126 ? -7.435 -2.152 -0.845 1.00 86.94 126 ALA A O 1
ATOM 897 N N . ILE A 1 127 ? -6.976 -2.968 -2.880 1.00 87.81 127 ILE A N 1
ATOM 898 C CA . ILE A 1 127 ? -8.097 -3.911 -2.879 1.00 87.81 127 ILE A CA 1
ATOM 899 C C . ILE A 1 127 ? -7.856 -4.995 -1.828 1.00 87.81 127 ILE A C 1
ATOM 901 O O . ILE A 1 127 ? -8.732 -5.267 -1.008 1.00 87.81 127 ILE A O 1
ATOM 905 N N . VAL A 1 128 ? -6.658 -5.586 -1.813 1.00 87.62 128 VAL A N 1
ATOM 906 C CA . VAL A 1 128 ? -6.328 -6.673 -0.885 1.00 87.62 128 VAL A CA 1
ATOM 907 C C . VAL A 1 128 ? -6.371 -6.191 0.566 1.00 87.62 128 VAL A C 1
ATOM 909 O O . VAL A 1 128 ? -6.994 -6.842 1.404 1.00 87.62 128 VAL A O 1
ATOM 912 N N . SER A 1 129 ? -5.769 -5.040 0.880 1.00 87.88 129 SER A N 1
ATOM 913 C CA . SER A 1 129 ? -5.779 -4.491 2.239 1.00 87.88 129 SER A CA 1
ATOM 914 C C . SER A 1 129 ? -7.190 -4.142 2.708 1.00 87.88 129 SER A C 1
ATOM 916 O O . SER A 1 129 ? -7.524 -4.433 3.856 1.00 87.88 129 SER A O 1
ATOM 918 N N . LEU A 1 130 ? -8.035 -3.566 1.843 1.00 87.44 130 LEU A N 1
ATOM 919 C CA . LEU A 1 130 ? -9.421 -3.237 2.179 1.00 87.44 130 LEU A CA 1
ATOM 920 C C . LEU A 1 130 ? -10.236 -4.492 2.473 1.00 87.44 130 LEU A C 1
ATOM 922 O O . LEU A 1 130 ? -10.899 -4.545 3.507 1.00 87.44 130 LEU A O 1
ATOM 926 N N . VAL A 1 131 ? -10.146 -5.516 1.621 1.00 88.38 131 VAL A N 1
ATOM 927 C CA . VAL A 1 131 ? -10.863 -6.784 1.823 1.00 88.38 131 VAL A CA 1
ATOM 928 C C . VAL A 1 131 ? -10.436 -7.442 3.135 1.00 88.38 131 VAL A C 1
ATOM 930 O O . VAL A 1 131 ? -11.287 -7.819 3.943 1.00 88.38 131 VAL A O 1
ATOM 933 N N . VAL A 1 132 ? -9.129 -7.529 3.399 1.00 87.50 132 VAL A N 1
ATOM 934 C CA . VAL A 1 132 ? -8.615 -8.112 4.648 1.00 87.50 132 VAL A CA 1
ATOM 935 C C . VAL A 1 132 ? -9.040 -7.274 5.858 1.00 87.50 132 VAL A C 1
ATOM 937 O O . VAL A 1 132 ? -9.497 -7.828 6.858 1.00 87.50 132 VAL A O 1
ATOM 940 N N . SER A 1 133 ? -8.969 -5.944 5.764 1.00 87.00 133 SER A N 1
ATOM 941 C CA . SER A 1 133 ? -9.423 -5.034 6.821 1.00 87.00 133 SER A CA 1
ATOM 942 C C . SER A 1 133 ? -10.910 -5.211 7.125 1.00 87.00 133 SER A C 1
ATOM 944 O O . SER A 1 133 ? -11.295 -5.264 8.292 1.00 87.00 133 SER A O 1
ATOM 946 N N . GLU A 1 134 ? -11.763 -5.361 6.108 1.00 85.56 134 GLU A N 1
ATOM 947 C CA . GLU A 1 134 ? -13.196 -5.592 6.305 1.00 85.56 134 GLU A CA 1
ATOM 948 C C . GLU A 1 134 ? -13.491 -6.939 6.963 1.00 85.56 134 GLU A C 1
ATOM 950 O O . GLU A 1 134 ? -14.324 -7.000 7.871 1.00 85.56 134 GLU A O 1
ATOM 955 N N . ILE A 1 135 ? -12.789 -8.004 6.569 1.00 87.25 135 ILE A N 1
ATOM 956 C CA . ILE A 1 135 ? -12.911 -9.320 7.210 1.00 87.25 135 ILE A CA 1
ATOM 957 C C . ILE A 1 135 ? -12.503 -9.226 8.685 1.00 87.25 135 ILE A C 1
ATOM 959 O O . ILE A 1 135 ? -13.228 -9.693 9.564 1.00 87.25 135 ILE A O 1
ATOM 963 N N . MET A 1 136 ? -11.389 -8.557 8.984 1.00 85.69 136 MET A N 1
ATOM 964 C CA . MET A 1 136 ? -10.911 -8.381 10.357 1.00 85.69 136 MET A CA 1
ATOM 965 C C . MET A 1 136 ? -11.817 -7.477 11.202 1.00 85.69 136 MET A C 1
ATOM 967 O O . MET A 1 136 ? -11.959 -7.703 12.405 1.00 85.69 136 MET A O 1
ATOM 971 N N . ARG A 1 137 ? -12.466 -6.478 10.591 1.00 83.50 137 ARG A N 1
ATOM 972 C CA . ARG A 1 137 ? -13.497 -5.661 11.249 1.00 83.50 137 ARG A CA 1
ATOM 973 C C . ARG A 1 137 ? -14.746 -6.489 11.556 1.00 83.50 137 ARG A C 1
ATOM 975 O O . ARG A 1 137 ? -15.267 -6.390 12.662 1.00 83.50 137 ARG A O 1
ATOM 982 N N . LYS A 1 138 ? -15.191 -7.350 10.630 1.00 84.62 138 LYS A N 1
ATOM 983 C CA . LYS A 1 138 ? -16.309 -8.287 10.863 1.00 84.62 138 LYS A CA 1
ATOM 984 C C . LYS A 1 138 ? -15.997 -9.302 11.964 1.00 84.62 138 LYS A C 1
ATOM 986 O O . LYS A 1 138 ? -16.879 -9.629 12.747 1.00 84.62 138 LYS A O 1
ATOM 991 N N . ALA A 1 139 ? -14.744 -9.740 12.067 1.00 85.69 139 ALA A N 1
ATOM 992 C CA . ALA A 1 139 ? -14.266 -10.603 13.146 1.00 85.69 139 ALA A CA 1
ATOM 993 C C . ALA A 1 139 ? -14.076 -9.872 14.496 1.00 85.69 139 ALA A C 1
ATOM 995 O O . ALA A 1 139 ? -13.690 -10.497 15.479 1.00 85.69 139 ALA A O 1
ATOM 996 N N . GLY A 1 140 ? -14.298 -8.551 14.563 1.00 82.06 140 GLY A N 1
ATOM 997 C CA . GLY A 1 140 ? -14.134 -7.748 15.782 1.00 82.06 140 GLY A CA 1
ATOM 998 C C . GLY A 1 140 ? -12.678 -7.492 16.198 1.00 82.06 140 GLY A C 1
ATOM 999 O O . GLY A 1 140 ? -12.436 -6.879 17.240 1.00 82.06 140 GLY A O 1
ATOM 1000 N N . LEU A 1 141 ? -11.708 -7.921 15.385 1.00 82.19 141 LEU A N 1
ATOM 1001 C CA . LEU A 1 141 ? -10.273 -7.757 15.637 1.00 82.19 141 LEU A CA 1
ATOM 1002 C C . LEU A 1 141 ? -9.838 -6.297 15.455 1.00 82.19 141 LEU A C 1
ATOM 1004 O O . LEU A 1 141 ? -8.986 -5.812 16.200 1.00 82.19 141 LEU A O 1
ATOM 1008 N N . ILE A 1 142 ? -10.454 -5.583 14.508 1.00 83.69 142 ILE A N 1
ATOM 1009 C CA . ILE A 1 142 ? -10.215 -4.160 14.224 1.00 83.69 142 ILE A CA 1
ATOM 1010 C C . ILE A 1 142 ? -11.492 -3.375 14.529 1.00 83.69 142 ILE A C 1
ATOM 1012 O O . ILE A 1 142 ? -12.564 -3.690 14.012 1.00 83.69 142 ILE A O 1
ATOM 1016 N N . LYS A 1 143 ? -11.381 -2.335 15.355 1.00 81.44 143 LYS A N 1
ATOM 1017 C CA . LYS A 1 143 ? -12.477 -1.433 15.715 1.00 81.44 143 LYS A CA 1
ATOM 1018 C C . LYS A 1 143 ? -12.317 -0.091 15.011 1.00 81.44 143 LYS A C 1
ATOM 1020 O O . LYS A 1 143 ? -11.247 0.265 14.525 1.00 81.44 143 LYS A O 1
ATOM 1025 N N . LEU A 1 144 ? -13.424 0.639 14.915 1.00 78.06 144 LEU A N 1
ATOM 1026 C CA . LEU A 1 144 ? -13.428 1.980 14.345 1.00 78.06 144 LEU A CA 1
ATOM 1027 C C . LEU A 1 144 ? -12.699 2.930 15.306 1.00 78.06 144 LEU A C 1
ATOM 1029 O O . LEU A 1 144 ? -13.114 3.071 16.452 1.00 78.06 144 LEU A O 1
ATOM 1033 N N . GLY A 1 145 ? -11.612 3.538 14.838 1.00 79.50 145 GLY A N 1
ATOM 1034 C CA . GLY A 1 145 ? -10.745 4.431 15.612 1.00 79.50 145 GLY A CA 1
ATOM 1035 C C . GLY A 1 145 ? -9.344 3.873 15.872 1.00 79.50 145 GLY A C 1
ATOM 1036 O O . GLY A 1 145 ? -8.471 4.638 16.269 1.00 79.50 145 GLY A O 1
ATOM 1037 N N . ASP A 1 146 ? -9.105 2.583 15.612 1.00 82.31 146 ASP A N 1
ATOM 1038 C CA . ASP A 1 146 ? -7.792 1.957 15.818 1.00 82.31 146 ASP A CA 1
ATOM 1039 C C . ASP A 1 146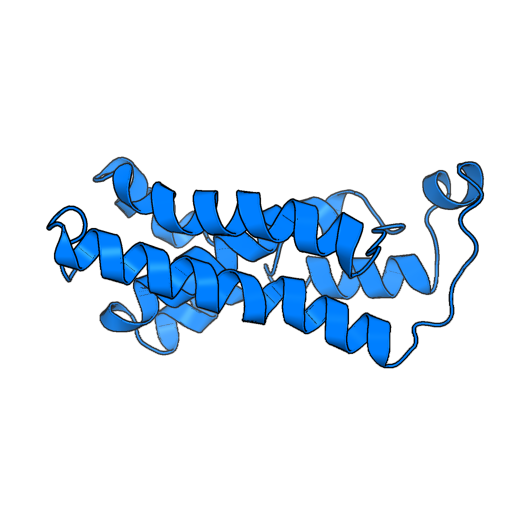 ? -6.711 2.492 14.856 1.00 82.31 146 ASP A C 1
ATOM 1041 O O . ASP A 1 146 ? -5.527 2.449 15.174 1.00 82.31 146 ASP A O 1
ATOM 1045 N N . TYR A 1 147 ? -7.104 2.990 13.680 1.00 80.62 147 TYR A N 1
ATOM 1046 C CA . TYR A 1 147 ? -6.215 3.577 12.673 1.00 80.62 147 TYR A CA 1
ATOM 1047 C C . TYR A 1 147 ? -6.255 5.108 12.663 1.00 80.62 147 TYR A C 1
ATOM 1049 O O . TYR A 1 147 ? -5.646 5.728 11.781 1.00 80.62 147 TYR A O 1
ATOM 1057 N N . LYS A 1 148 ? -6.977 5.743 13.589 1.00 83.19 148 LYS A N 1
ATOM 1058 C CA . LYS A 1 148 ? -7.092 7.197 13.643 1.00 83.19 148 LYS A CA 1
ATOM 1059 C C . LYS A 1 148 ? -5.714 7.799 13.903 1.00 83.19 148 LYS A C 1
ATOM 1061 O O . LYS A 1 148 ? -5.021 7.408 14.836 1.00 83.19 148 LYS A O 1
ATOM 1066 N N . LEU A 1 149 ? -5.306 8.725 13.046 1.00 76.19 149 LEU A N 1
ATOM 1067 C CA . LEU A 1 149 ? -4.104 9.508 13.264 1.00 76.19 149 LEU A CA 1
ATOM 1068 C C . LEU A 1 149 ? -4.454 10.623 14.250 1.00 76.19 149 LEU A C 1
ATOM 1070 O O . LEU A 1 149 ? -5.406 11.375 14.028 1.00 76.19 149 LEU A O 1
ATOM 1074 N N . GLU A 1 150 ? -3.716 10.696 15.351 1.00 67.38 150 GLU A N 1
ATOM 1075 C CA . GLU A 1 150 ? -3.733 11.863 16.229 1.00 67.38 150 GLU A CA 1
ATOM 1076 C C . GLU A 1 150 ? -2.876 12.932 15.536 1.00 67.38 150 GLU A C 1
ATOM 1078 O O . GLU A 1 150 ? -1.721 12.668 15.197 1.00 67.38 150 GLU A O 1
ATOM 1083 N N . ALA A 1 151 ? -3.502 14.062 15.195 1.00 55.19 151 ALA A N 1
ATOM 1084 C CA . ALA A 1 151 ? -2.851 15.196 14.543 1.00 55.19 151 ALA A CA 1
ATOM 1085 C C . ALA A 1 151 ? -2.071 16.033 15.559 1.00 55.19 151 ALA A C 1
ATOM 1087 O O . ALA A 1 151 ? -2.578 16.172 16.697 1.00 55.19 151 ALA A O 1
#

Foldseek 3Di:
DLLLLLLQLLLLLLCCVACNPNSNCCSNAAHVVLCVVLCVVAVVSSVLSNQLSVVLVCCLCPVLVQDQQFDPVLVNCQNHNPSVVVSSVCCLQPGDPVSVVVVDDRHDDDPSNVVSSCCSNHVSSSVSSNVVSVVCVVVVSDDRPSSHRDD

Secondary structure (DSSP, 8-state):
-HHHHHHHHHHHHHTHHHHHHHHHHIIIII-GGGGHHHHHH-GGGGHHHHHHHHHHHHIIIIIS-----S-HHHHHSTTGGGHHHHHHHHHHHS--HHHHHTTPPPP---HHHHHHHHIIIIIHHHHHHHHHHHHHHHTTSS-TTTTPPP-

pLDDT: mean 76.47, std 9.9, range [55.0, 88.62]

Radius of gyration: 16.18 Å; chains: 1; bounding box: 43×29×44 Å

Sequence (151 aa):
MAGCCAHMVGFATCSYRENKLGGLVSQGIGTSMLQVPNLLKKPILWLPPVVASAINGPIATVLFGLKMNGEPISSGMGTCGLVGPIGVLAGWIDPSQTAQALGEVAIQPTLIDYIGLVMVCVVVPAIVSLVVSEIMRKAGLIKLGDYKLEA